Protein 3FLJ (pdb70)

Nearest PDB structures (foldseek):
  3flj-assembly1_A-2  TM=1.008E+00  e=3.639E-25  Ruegeria pomeroyi DSS-3
  3mso-assembly1_B  TM=8.493E-01  e=9.464E-11  Pseudomonas aeruginosa
  3f8x-assembly2_C  TM=8.842E-01  e=2.336E-10  Pectobacterium atrosepticum SCRI1043
  6p44-assembly1_B  TM=7.980E-01  e=1.025E-07  Mycolicibacterium hassiacum DSM 44199
  6p44-assembly1_A  TM=7.910E-01  e=7.485E-07  Mycolicibacterium hassiacum DSM 44199

Secondary structure (DSSP, 8-state):
-TT---HHHH--TTTTTT-HHHHHTTEEEEEE---SSS--BBSHHHHHHHHHHHHHHEEEEEEEE--BTTEEEEEEEEEETTEEEEEEEEEEE-TTSSEEEEEE---HHHHHHHHH-------TTHHHHGGGB-

B-factor: mean 48.96, std 8.97, range [30.92, 90.63]

CATH classification: 3.10.450.50

Organism: Ruegeria pomeroyi (strain ATCC 700808 / DSM 15171 / DSS-3) (NCBI:txid246200)

InterPro domains:
  IPR032710 NTF2-like domain superfamily [SSF54427] (2-107)
  IPR037401 SnoaL-like domain [PF12680] (6-98)

Sequence (134 aa):
LYFQGHPTIARRQEVVAKGDESLIHHALLAEEDVRFPPTYYKTWTGRRDPVAAVLGHVGQVFSEFRYRRIGEGKDWALEFQCKVGELDAVGVDLITLNEEGGLIQDFEVVRPYKTVGALRDANARVTDARFLKYREALS

Radius of gyration: 14.44 Å; Cα contacts (8 Å, |Δi|>4): 242; chains: 1; bounding box: 32×44×26 Å

Structure (mmCIF, N/CA/C/O backbone):
data_3FLJ
#
_entry.id   3FLJ
#
_cell.length_a   120.880
_cell.length_b   120.880
_cell.length_c   120.880
_cell.angle_alpha   90.000
_cell.angle_beta   90.000
_cell.angle_gamma   90.000
#
_symmetry.space_group_name_H-M   'I 2 3'
#
loop_
_entity.id
_entity.type
_entity.pdbx_description
1 polymer 'uncharacterized protein conserved in bacteria with a cystatin-like fold'
2 non-polymer 'UNKNOWN LIGAND'
3 water water
#
loop_
_atom_site.group_PDB
_atom_site.id
_atom_site.type_symbol
_atom_site.label_atom_id
_atom_site.label_alt_id
_atom_site.label_comp_id
_atom_site.label_asym_id
_atom_site.label_entity_id
_atom_site.label_seq_id
_atom_site.pdbx_PDB_ins_code
_atom_site.Cartn_x
_atom_site.Cartn_y
_atom_site.Cartn_z
_atom_site.occupancy
_atom_site.B_iso_or_equiv
_atom_site.auth_seq_id
_atom_site.auth_comp_id
_atom_site.auth_asym_id
_atom_site.auth_atom_id
_atom_site.pdbx_PDB_model_num
ATOM 1 N N . LEU A 1 15 ? 66.494 50.631 10.459 1.00 54.96 -4 LEU A N 1
ATOM 2 C CA . LEU A 1 15 ? 67.759 50.615 9.669 1.00 53.24 -4 LEU A CA 1
ATOM 3 C C . LEU A 1 15 ? 67.704 49.408 8.699 1.00 52.92 -4 LEU A C 1
ATOM 4 O O . LEU A 1 15 ? 66.716 49.303 7.940 1.00 53.65 -4 LEU A O 1
ATOM 9 N N . TYR A 1 16 ? 68.682 48.482 8.741 1.00 51.16 -3 TYR A N 1
ATOM 10 C CA . TYR A 1 16 ? 68.729 47.322 7.833 1.00 50.14 -3 TYR A CA 1
ATOM 11 C C . TYR A 1 16 ? 67.559 46.339 8.006 1.00 50.37 -3 TYR A C 1
ATOM 12 O O . TYR A 1 16 ? 67.200 45.666 7.040 1.00 49.44 -3 TYR A O 1
ATOM 21 N N . PHE A 1 17 ? 66.962 46.296 9.206 1.00 51.28 -2 PHE A N 1
ATOM 22 C CA . PHE A 1 17 ? 65.867 45.362 9.553 1.00 52.24 -2 PHE A CA 1
ATOM 23 C C . PHE A 1 17 ? 64.443 45.943 9.596 1.00 53.41 -2 PHE A C 1
ATOM 24 O O . PHE A 1 17 ? 63.540 45.295 10.145 1.00 54.16 -2 PHE A O 1
ATOM 32 N N . GLN A 1 18 ? 64.229 47.118 8.985 1.00 53.43 -1 GLN A N 1
ATOM 33 C CA . GLN A 1 18 ? 62.909 47.791 8.953 1.00 53.59 -1 GLN A CA 1
ATOM 34 C C . GLN A 1 18 ? 61.811 46.875 8.385 1.00 54.27 -1 GLN A C 1
ATOM 35 O O . GLN A 1 18 ? 60.739 46.763 8.971 1.00 56.25 -1 GLN A O 1
ATOM 37 N N . GLY A 1 19 ? 62.118 46.188 7.286 1.00 53.44 0 GLY A N 1
ATOM 38 C CA . GLY A 1 19 ? 61.202 45.231 6.661 1.00 53.49 0 GLY A CA 1
ATOM 39 C C . GLY A 1 19 ? 60.958 43.879 7.342 1.00 53.84 0 GLY A C 1
ATOM 40 O O . GLY A 1 19 ? 60.141 43.096 6.847 1.00 54.67 0 GLY A O 1
ATOM 49 N N . HIS A 1 21 ? 59.457 41.385 10.060 1.00 48.23 2 HIS A N 1
ATOM 50 C CA . HIS A 1 21 ? 58.351 41.261 11.030 1.00 46.38 2 HIS A CA 1
ATOM 51 C C . HIS A 1 21 ? 58.944 40.669 12.353 1.00 45.51 2 HIS A C 1
ATOM 52 O O . HIS A 1 21 ? 59.711 39.705 12.279 1.00 46.20 2 HIS A O 1
ATOM 59 N N . PRO A 1 22 ? 58.607 41.226 13.544 1.00 45.68 3 PRO A N 1
ATOM 60 C CA . PRO A 1 22 ? 59.128 40.735 14.842 1.00 45.74 3 PRO A CA 1
ATOM 61 C C . PRO A 1 22 ? 58.968 39.246 15.137 1.00 45.28 3 PRO A C 1
ATOM 62 O O . PRO A 1 22 ? 59.868 38.638 15.712 1.00 44.87 3 PRO A O 1
ATOM 66 N N . THR A 1 23 ? 57.804 38.693 14.798 1.00 44.48 4 THR A N 1
ATOM 67 C CA . THR A 1 23 ? 57.531 37.248 14.926 1.00 44.29 4 THR A CA 1
ATOM 68 C C . THR A 1 23 ? 58.490 36.385 14.120 1.00 43.57 4 THR A C 1
ATOM 69 O O . THR A 1 23 ? 58.898 35.318 14.593 1.00 42.90 4 THR A O 1
ATOM 73 N N . ILE A 1 24 ? 58.839 36.853 12.921 1.00 43.87 5 ILE A N 1
ATOM 74 C CA . ILE A 1 24 ? 59.787 36.158 12.035 1.00 44.03 5 ILE A CA 1
ATOM 75 C C . ILE A 1 24 ? 61.202 36.209 12.648 1.00 43.83 5 ILE A C 1
ATOM 76 O O . ILE A 1 24 ? 61.897 35.195 12.634 1.00 43.65 5 ILE A O 1
ATOM 81 N N . ALA A 1 25 ? 61.603 37.361 13.196 1.00 44.94 6 ALA A N 1
ATOM 82 C CA . ALA A 1 25 ? 62.891 37.498 13.919 1.00 46.38 6 ALA A CA 1
ATOM 83 C C . ALA A 1 25 ? 62.952 36.550 15.142 1.00 47.21 6 ALA A C 1
ATOM 84 O O . ALA A 1 25 ? 63.937 35.814 15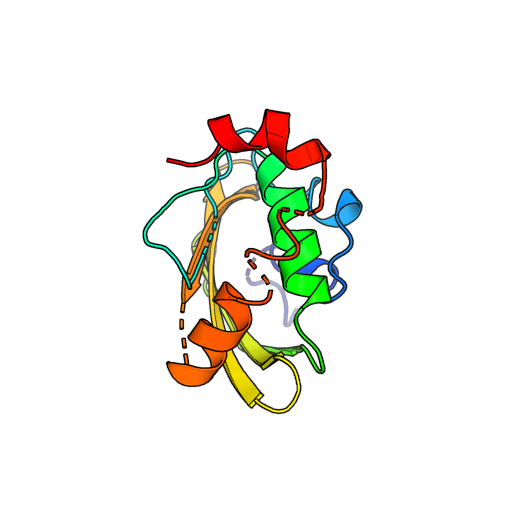.299 1.00 46.77 6 ALA A O 1
ATOM 86 N N . ARG A 1 26 ? 61.881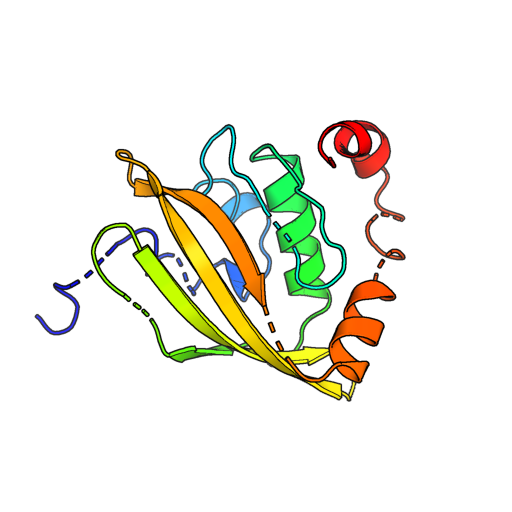 36.559 15.955 1.00 48.56 7 ARG A N 1
ATOM 87 C CA A ARG A 1 26 ? 61.795 35.707 17.158 0.50 49.08 7 ARG A CA 1
ATOM 88 C CA B ARG A 1 26 ? 61.762 35.700 17.159 0.50 49.01 7 ARG A CA 1
ATOM 89 C C . ARG A 1 26 ? 61.792 34.203 16.817 1.00 49.13 7 ARG A C 1
ATOM 90 O O . ARG A 1 26 ? 62.429 33.404 17.510 1.00 48.52 7 ARG A O 1
ATOM 113 N N . GLN A 1 28 ? 63.277 32.612 14.340 1.00 56.93 9 GLN A N 1
ATOM 114 C CA . GLN A 1 28 ? 64.617 32.132 13.938 1.00 59.30 9 GLN A CA 1
ATOM 115 C C . GLN A 1 28 ? 65.415 31.625 15.128 1.00 64.09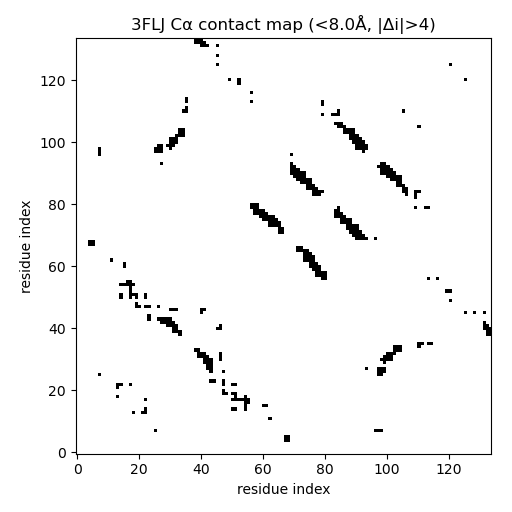 9 GLN A C 1
ATOM 116 O O . GLN A 1 28 ? 65.911 30.495 15.110 1.00 65.89 9 GLN A O 1
ATOM 122 N N . GLU A 1 29 ? 65.501 32.469 16.149 1.00 67.90 10 GLU A N 1
ATOM 123 C CA . GLU A 1 29 ? 66.186 32.122 17.405 1.00 72.33 10 GLU A CA 1
ATOM 124 C C . GLU A 1 29 ? 65.568 30.971 18.242 1.00 73.32 10 GLU A C 1
ATOM 125 O O . GLU A 1 29 ? 66.316 30.305 18.962 1.00 74.82 10 GLU A O 1
ATOM 131 N N . VAL A 1 30 ? 64.265 30.693 18.073 1.00 73.21 11 VAL A N 1
ATOM 132 C CA . VAL A 1 30 ? 63.500 29.699 18.866 1.00 73.48 11 VAL A CA 1
ATOM 133 C C . VAL A 1 30 ? 63.246 28.339 18.180 1.00 74.13 11 VAL A C 1
ATOM 134 O O . VAL A 1 30 ? 63.363 27.298 18.842 1.00 73.37 11 VAL A O 1
ATOM 138 N N . VAL A 1 31 ? 62.842 28.358 16.902 1.00 75.01 12 VAL A N 1
ATOM 139 C CA . VAL A 1 31 ? 62.542 27.123 16.109 1.00 76.43 12 VAL A CA 1
ATOM 140 C C . VAL A 1 31 ? 63.770 26.198 15.959 1.00 77.67 12 VAL A C 1
ATOM 141 O O . VAL A 1 31 ? 63.626 24.959 16.044 1.00 76.93 12 VAL A O 1
ATOM 145 N N . ALA A 1 32 ? 64.947 26.816 15.745 1.00 79.28 13 ALA A N 1
ATOM 146 C CA . ALA A 1 32 ? 66.255 26.119 15.676 1.00 80.33 13 ALA A CA 1
ATOM 147 C C . ALA A 1 32 ? 66.485 25.231 16.918 1.00 81.54 13 ALA A C 1
ATOM 148 O O . ALA A 1 32 ? 66.627 24.003 16.793 1.00 81.50 13 ALA A O 1
ATOM 150 N N . LYS A 1 33 ? 66.421 25.869 18.097 1.00 82.39 14 LYS A N 1
ATOM 151 C CA . LYS A 1 33 ? 66.589 25.200 19.417 1.00 82.36 14 LYS A CA 1
ATOM 152 C C . LYS A 1 33 ? 65.543 24.121 19.746 1.00 83.02 14 LYS A C 1
ATOM 153 O O . LYS A 1 33 ? 65.822 23.256 20.590 1.00 83.52 14 LYS A O 1
ATOM 159 N N . GLY A 1 34 ? 64.357 24.182 19.117 1.00 82.79 15 GLY A N 1
ATOM 160 C CA . GLY A 1 34 ? 63.253 23.251 19.397 1.00 82.07 15 GLY A CA 1
ATOM 161 C C . GLY A 1 34 ? 62.707 23.353 20.825 1.00 82.09 15 GLY A C 1
ATOM 162 O O . GLY A 1 34 ? 62.287 22.329 21.387 1.00 82.37 15 GLY A O 1
ATOM 163 N N . ASP A 1 35 ? 62.738 24.566 21.413 1.00 81.52 16 ASP A N 1
ATOM 164 C CA . ASP A 1 35 ? 62.237 24.812 22.780 1.00 80.16 16 ASP A CA 1
ATOM 165 C C . ASP A 1 35 ? 60.731 25.024 22.615 1.00 76.62 16 ASP A C 1
ATOM 166 O O . ASP A 1 35 ? 60.298 26.067 22.120 1.00 76.65 16 ASP A O 1
ATOM 171 N N . GLU A 1 36 ? 59.964 24.014 23.022 1.00 72.68 17 GLU A N 1
ATOM 172 C CA . GLU A 1 36 ? 58.501 23.975 22.884 1.00 69.01 17 GLU A CA 1
ATOM 173 C C . GLU A 1 36 ? 57.767 25.150 23.527 1.00 66.63 17 GLU A C 1
ATOM 174 O O . GLU A 1 36 ? 56.866 25.716 22.909 1.00 65.67 17 GLU A O 1
ATOM 180 N N . SER A 1 37 ? 58.160 25.487 24.757 1.00 64.83 18 SER A N 1
ATOM 181 C CA . SER A 1 37 ? 57.585 26.615 25.511 1.00 63.18 18 SER A CA 1
ATOM 182 C C . SER A 1 37 ? 57.753 27.953 24.777 1.00 62.37 18 SER A C 1
ATOM 183 O O . SER A 1 37 ? 56.816 28.752 24.739 1.00 62.66 18 SER A O 1
ATOM 186 N N . LEU A 1 38 ? 58.926 28.169 24.179 1.00 60.70 19 LEU A N 1
ATOM 187 C CA . LEU A 1 38 ? 59.200 29.401 23.414 1.00 59.47 19 LEU A CA 1
ATOM 188 C C . LEU A 1 38 ? 58.485 29.445 22.049 1.00 57.45 19 LEU A C 1
ATOM 189 O O . LEU A 1 38 ? 58.135 30.530 21.581 1.00 56.70 19 LEU A O 1
ATOM 194 N N . ILE A 1 39 ? 58.274 28.282 21.428 1.00 55.42 20 ILE A N 1
ATOM 195 C CA . ILE A 1 39 ? 57.533 28.172 20.156 1.00 54.32 20 ILE A CA 1
ATOM 196 C C . ILE A 1 39 ? 56.040 28.534 20.3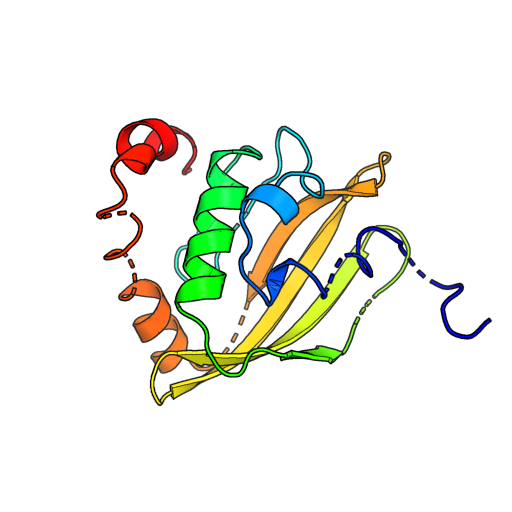47 1.00 52.71 20 ILE A C 1
ATOM 197 O O . ILE A 1 39 ? 55.509 29.272 19.521 1.00 51.53 20 ILE A O 1
ATOM 202 N N . HIS A 1 40 ? 55.425 28.029 21.438 1.00 52.07 21 HIS A N 1
ATOM 203 C CA A HIS A 1 40 ? 53.998 28.223 21.756 0.50 51.27 21 HIS A CA 1
ATOM 204 C CA B HIS A 1 40 ? 53.990 28.257 21.801 0.50 52.21 21 HIS A CA 1
ATOM 205 C C . HIS A 1 40 ? 53.504 29.681 21.587 1.00 50.73 21 HIS A C 1
ATOM 206 O O . HIS A 1 40 ? 52.470 29.907 20.944 1.00 49.59 21 HIS A O 1
ATOM 219 N N . ALA A 1 41 ? 54.255 30.635 22.150 1.00 49.84 22 ALA A N 1
ATOM 220 C CA . ALA A 1 41 ? 53.909 32.079 22.109 1.00 49.72 22 ALA A CA 1
ATOM 221 C C . ALA A 1 41 ? 53.814 32.736 20.720 1.00 48.93 22 ALA A C 1
ATOM 222 O O . ALA A 1 41 ? 53.143 33.762 20.571 1.00 49.19 22 ALA A O 1
ATOM 224 N N . LEU A 1 42 ? 54.481 32.152 19.729 1.00 48.53 23 LEU A N 1
ATOM 225 C CA . LEU A 1 42 ? 54.446 32.643 18.341 1.00 48.25 23 LEU A CA 1
ATOM 226 C C . LEU A 1 42 ? 53.307 32.074 17.476 1.00 46.97 23 LEU A C 1
ATOM 227 O O . LEU A 1 42 ? 53.087 32.575 16.367 1.00 45.50 23 LEU A O 1
ATOM 232 N N . LEU A 1 43 ? 52.560 31.092 17.995 1.00 46.13 24 LEU A N 1
ATOM 233 C CA . LEU A 1 43 ? 51.549 30.367 17.220 1.00 45.77 24 LEU A CA 1
ATOM 234 C C . LEU A 1 43 ? 50.149 30.874 17.482 1.00 44.53 24 LEU A C 1
ATOM 235 O O . LEU A 1 43 ? 49.804 31.144 18.625 1.00 43.48 24 LEU A O 1
ATOM 240 N N . ALA A 1 44 ? 49.332 30.970 16.430 1.00 43.87 25 ALA A N 1
ATOM 241 C CA . ALA A 1 44 ? 47.910 31.311 16.582 1.00 44.45 25 ALA A CA 1
ATOM 242 C C . ALA A 1 44 ? 47.224 30.140 17.319 1.00 44.87 25 ALA A C 1
ATOM 243 O O . ALA A 1 44 ? 47.680 28.973 17.224 1.00 44.32 25 ALA A O 1
ATOM 245 N N . GLU A 1 45 ? 46.156 30.450 18.063 1.00 45.14 26 GLU A N 1
ATOM 246 C CA A GLU A 1 45 ? 45.417 29.427 18.832 0.50 45.34 26 GLU A CA 1
ATOM 247 C CA B GLU A 1 45 ? 45.376 29.442 18.825 0.50 45.76 26 GLU A CA 1
ATOM 248 C C . GLU A 1 45 ? 45.008 28.219 17.967 1.00 45.09 26 GLU A C 1
ATOM 249 O O . GLU A 1 45 ? 45.143 27.073 18.413 1.00 44.70 26 GLU A O 1
ATOM 260 N N . ASP A 1 46 ? 44.587 28.492 16.724 1.00 45.13 27 ASP A N 1
ATOM 261 C CA . ASP A 1 46 ? 44.164 27.496 15.724 1.00 45.29 27 ASP A CA 1
ATOM 262 C C . ASP A 1 46 ? 45.192 27.329 14.575 1.00 44.70 27 ASP A C 1
ATOM 263 O O . ASP A 1 46 ? 44.808 27.078 13.417 1.00 43.51 27 ASP A O 1
ATOM 268 N N . VAL A 1 47 ? 46.490 27.469 14.900 1.00 43.79 28 VAL A N 1
ATOM 269 C CA . VAL A 1 47 ? 47.587 27.318 13.920 1.00 43.50 28 VAL A CA 1
ATOM 270 C C . VAL A 1 47 ? 47.510 25.955 13.202 1.00 43.02 28 VAL A C 1
ATOM 271 O O . VAL A 1 47 ? 47.158 24.961 13.827 1.00 41.48 28 VAL A O 1
ATOM 275 N N . ARG A 1 48 ? 47.786 25.961 11.901 1.00 43.94 29 ARG A N 1
ATOM 276 C CA . ARG A 1 48 ? 47.808 24.774 11.049 1.00 44.59 29 ARG A CA 1
ATOM 277 C C . ARG A 1 48 ? 49.265 24.498 10.688 1.00 43.98 29 ARG A C 1
ATOM 278 O O . ARG A 1 48 ? 49.928 25.376 10.135 1.00 43.82 29 ARG A O 1
ATOM 286 N N . PHE A 1 49 ? 49.768 23.315 11.059 1.00 43.92 30 PHE A N 1
ATOM 287 C CA . PHE A 1 49 ? 51.130 22.866 10.729 1.00 43.70 30 PHE A CA 1
ATOM 288 C C . PHE A 1 49 ? 51.027 21.717 9.717 1.00 43.53 30 PHE A C 1
ATOM 289 O O . PHE A 1 49 ? 50.356 20.729 9.998 1.00 43.76 30 PHE A O 1
ATOM 310 N N . PRO A 1 51 ? 53.467 19.144 7.735 1.00 43.36 32 PRO A N 1
ATOM 311 C CA . PRO A 1 51 ? 54.851 18.666 7.673 1.00 43.27 32 PRO A CA 1
ATOM 312 C C . PRO A 1 51 ? 55.327 18.264 6.272 1.00 43.77 32 PRO A C 1
ATOM 313 O O . PRO A 1 51 ? 54.502 18.073 5.396 1.00 43.58 32 PRO A O 1
ATOM 317 N N . PRO A 1 52 ? 56.650 18.083 6.072 1.00 43.99 33 PRO A N 1
ATOM 318 C CA . PRO A 1 52 ? 57.122 17.654 4.742 1.00 44.05 33 PRO A CA 1
ATOM 319 C C . PRO A 1 52 ? 56.908 16.151 4.459 1.00 44.55 33 PRO A C 1
ATOM 320 O O . PRO A 1 52 ? 57.012 15.724 3.299 1.00 43.33 33 PRO A O 1
ATOM 324 N N . THR A 1 53 ? 56.608 15.383 5.507 1.00 44.64 34 THR A N 1
ATOM 325 C CA . THR A 1 53 ? 56.448 13.935 5.464 1.00 45.33 34 THR A CA 1
ATOM 326 C C . THR A 1 53 ? 55.077 13.527 4.913 1.00 46.49 34 THR A C 1
ATOM 327 O O . THR A 1 53 ? 54.993 13.108 3.762 1.00 47.88 34 THR A O 1
ATOM 331 N N . TYR A 1 54 ? 54.009 13.724 5.693 1.00 46.41 35 TYR A N 1
ATOM 332 C CA . TYR A 1 54 ? 52.638 13.327 5.304 1.00 46.06 35 TYR A CA 1
ATOM 333 C C . TYR A 1 54 ? 51.836 14.509 4.775 1.00 45.37 35 TYR A C 1
ATOM 334 O O . TYR A 1 54 ? 52.068 15.631 5.209 1.00 45.17 35 TYR A O 1
ATOM 343 N N . TYR A 1 55 ? 50.866 14.250 3.885 1.00 45.88 36 TYR A N 1
ATOM 344 C CA . TYR A 1 55 ? 49.942 15.289 3.356 1.00 46.01 36 TYR A CA 1
ATOM 345 C C . TYR A 1 55 ? 48.754 15.405 4.332 1.00 45.91 36 TYR A C 1
ATOM 346 O O . TYR A 1 55 ? 47.610 15.062 4.020 1.00 45.14 36 TYR A O 1
ATOM 355 N N . LYS A 1 56 ? 49.070 15.903 5.528 1.00 46.26 37 LYS A N 1
ATOM 356 C CA . LYS A 1 56 ? 48.139 16.047 6.644 1.00 46.07 37 LYS A CA 1
ATOM 357 C C . LYS A 1 56 ? 48.382 17.408 7.314 1.00 45.48 37 LYS A C 1
ATOM 358 O O . LYS A 1 56 ? 49.317 18.133 6.946 1.00 44.56 37 LYS A O 1
ATOM 364 N N . THR A 1 57 ? 47.524 17.735 8.281 1.00 44.56 38 THR A N 1
ATOM 365 C CA . THR A 1 57 ? 47.577 18.991 9.016 1.00 43.90 38 THR A CA 1
ATOM 366 C C . THR A 1 57 ? 47.377 18.738 10.504 1.00 43.52 38 THR A C 1
ATOM 367 O O . THR A 1 57 ? 46.418 18.047 10.888 1.00 42.77 38 THR A O 1
ATOM 371 N N . TRP A 1 58 ? 48.299 19.268 11.316 1.00 42.77 39 TRP A N 1
ATOM 372 C CA . TRP A 1 58 ? 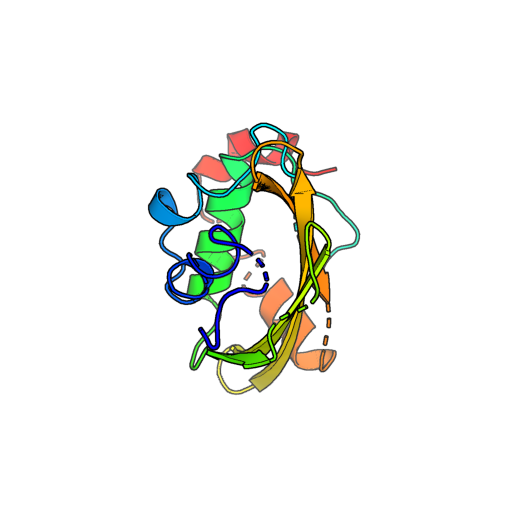48.170 19.314 12.775 1.00 42.41 39 TRP A CA 1
ATOM 373 C C . TRP A 1 58 ? 47.586 20.704 13.079 1.00 42.98 39 TRP A C 1
ATOM 374 O O . TRP A 1 58 ? 48.143 21.709 12.623 1.00 42.20 39 TRP A O 1
ATOM 385 N N . THR A 1 59 ? 46.499 20.755 13.859 1.00 43.63 40 THR A N 1
ATOM 386 C CA . THR A 1 59 ? 45.807 22.000 14.206 1.00 43.56 40 THR A CA 1
ATOM 387 C C . THR A 1 59 ? 45.808 22.227 15.722 1.00 43.46 40 THR A C 1
ATOM 388 O O . THR A 1 59 ? 45.496 21.313 16.480 1.00 42.22 40 THR A O 1
ATOM 392 N N . GLY A 1 60 ? 46.168 23.443 16.141 1.00 43.84 41 GLY A N 1
ATOM 393 C CA . GLY A 1 60 ? 46.181 23.852 17.558 1.00 44.17 41 GLY A CA 1
ATOM 394 C C . GLY A 1 60 ? 47.577 24.162 18.062 1.00 44.10 41 GLY A C 1
ATOM 395 O O . GLY A 1 60 ? 48.501 23.405 17.773 1.00 44.25 41 GLY A O 1
ATOM 396 N N . ARG A 1 61 ? 47.706 25.243 18.838 1.00 44.83 42 ARG A N 1
ATOM 397 C CA A ARG A 1 61 ? 49.013 25.671 19.356 0.50 46.36 42 ARG A CA 1
ATOM 398 C CA B ARG A 1 61 ? 48.980 25.710 19.434 0.50 45.58 42 ARG A CA 1
ATOM 399 C C . ARG A 1 61 ? 49.690 24.618 20.248 1.00 45.76 42 ARG A C 1
ATOM 400 O O . ARG A 1 61 ? 50.900 24.432 20.130 1.00 45.95 42 ARG A O 1
ATOM 415 N N . ASP A 1 62 ? 48.926 23.930 21.107 1.00 45.98 43 ASP A N 1
ATOM 416 C CA . ASP A 1 62 ? 49.495 22.875 21.979 1.00 46.23 43 ASP A CA 1
ATOM 417 C C . ASP A 1 62 ? 50.089 21.689 21.187 1.00 45.86 43 ASP A C 1
ATOM 418 O O . ASP A 1 62 ? 51.280 21.396 21.349 1.00 45.51 43 ASP A O 1
ATOM 423 N N . PRO A 1 63 ? 49.282 21.007 20.344 1.00 45.69 44 PRO A N 1
ATOM 424 C CA . PRO A 1 63 ? 49.877 19.936 19.534 1.00 44.75 44 PRO A CA 1
ATOM 425 C C . PRO A 1 63 ? 50.974 20.376 18.531 1.00 44.42 44 PRO A C 1
ATOM 426 O O . PRO A 1 63 ? 51.966 19.652 18.373 1.00 43.51 44 PRO A O 1
ATOM 430 N N . VAL A 1 64 ? 50.812 21.545 17.901 1.00 43.59 45 VAL A N 1
ATOM 431 C CA . VAL A 1 64 ? 51.803 22.043 16.917 1.00 43.87 45 VAL A CA 1
ATOM 432 C C . VAL A 1 64 ? 53.154 22.348 17.575 1.00 44.58 45 VAL A C 1
ATOM 433 O O . VAL A 1 64 ? 54.193 21.984 17.020 1.00 45.53 45 VAL A O 1
ATOM 437 N N . ALA A 1 65 ? 53.130 23.001 18.741 1.00 44.35 46 ALA A N 1
ATOM 438 C CA . ALA A 1 65 ? 54.362 23.313 19.497 1.00 44.16 46 ALA A CA 1
ATOM 439 C C . ALA A 1 65 ? 55.122 22.018 19.873 1.00 44.33 46 ALA A C 1
ATOM 440 O O . ALA A 1 65 ? 56.347 21.973 19.769 1.00 44.78 46 ALA A O 1
ATOM 442 N N . ALA A 1 66 ? 54.375 20.987 20.290 1.00 43.87 47 ALA A N 1
ATOM 443 C CA . ALA A 1 66 ? 54.921 19.652 20.603 1.00 43.43 47 ALA A CA 1
ATOM 444 C C . ALA A 1 66 ? 55.556 18.985 19.389 1.00 42.57 47 ALA A C 1
ATOM 445 O O . ALA A 1 66 ? 56.653 18.441 19.497 1.00 43.26 47 ALA A O 1
ATOM 447 N N . VAL A 1 67 ? 54.879 19.048 18.240 1.00 42.31 48 VAL A N 1
ATOM 448 C CA . VAL A 1 67 ? 55.400 18.489 16.988 1.00 42.80 48 VAL A CA 1
ATOM 449 C C . VAL A 1 67 ? 56.681 19.222 16.586 1.00 43.45 48 VAL A C 1
ATOM 450 O O . VAL A 1 67 ? 57.682 18.573 16.298 1.00 44.33 48 VAL A O 1
ATOM 454 N N . LEU A 1 68 ? 56.657 20.560 16.615 1.00 43.06 49 LEU A N 1
ATOM 455 C CA . LEU A 1 68 ? 57.839 21.375 16.265 1.00 43.41 49 LEU A CA 1
ATOM 456 C C . LEU A 1 68 ? 59.031 21.133 17.197 1.00 44.36 49 LEU A C 1
ATOM 457 O O . LEU A 1 68 ? 60.179 21.137 16.729 1.00 46.06 49 LEU A O 1
ATOM 462 N N . GLY A 1 69 ? 58.748 20.928 18.490 1.00 43.57 50 GLY A N 1
ATOM 463 C CA . GLY A 1 69 ? 59.756 20.540 19.485 1.00 44.51 50 GLY A CA 1
ATOM 464 C C . GLY A 1 69 ? 60.467 19.247 19.088 1.00 44.74 50 GLY A C 1
ATOM 465 O O . GLY A 1 69 ? 61.699 19.192 19.131 1.00 44.30 50 GLY A O 1
ATOM 466 N N . HIS A 1 70 ? 59.689 18.238 18.662 1.00 45.24 51 HIS A N 1
ATOM 467 C CA . HIS A 1 70 ? 60.246 16.960 18.169 1.00 45.18 51 HIS A CA 1
ATOM 468 C C . HIS A 1 70 ? 61.048 17.110 16.878 1.00 45.12 51 HIS A C 1
ATOM 469 O O . HIS A 1 70 ? 62.085 16.471 16.748 1.00 46.12 51 HIS A O 1
ATOM 476 N N . VAL A 1 71 ? 60.572 17.929 15.937 1.00 45.28 52 VAL A N 1
ATOM 477 C CA . VAL A 1 71 ? 61.306 18.179 14.668 1.00 45.76 52 VAL A CA 1
ATOM 478 C C . VAL A 1 71 ? 62.682 18.793 14.969 1.00 45.46 52 VAL A C 1
ATOM 479 O O . VAL A 1 71 ? 63.689 18.332 14.425 1.00 45.11 52 VAL A O 1
ATOM 483 N N . GLY A 1 72 ? 62.701 19.804 15.845 1.00 46.44 53 GLY A N 1
ATOM 484 C CA . GLY A 1 72 ? 63.934 20.465 16.309 1.00 46.94 53 GLY A CA 1
ATOM 485 C C . GLY A 1 72 ? 64.936 19.520 16.959 1.00 48.67 53 GLY A C 1
ATOM 486 O O . GLY A 1 72 ? 66.145 19.680 16.773 1.00 50.15 53 GLY A O 1
ATOM 487 N N . GLN A 1 73 ? 64.419 18.545 17.709 1.00 48.96 54 GLN A N 1
ATOM 488 C CA . GLN A 1 73 ? 65.212 17.488 18.336 1.00 49.87 54 GLN A CA 1
ATOM 489 C C . GLN A 1 73 ? 65.847 16.536 17.309 1.00 49.36 54 GLN A C 1
ATOM 490 O O . GLN A 1 73 ? 67.013 16.159 17.476 1.00 48.41 54 GLN A O 1
ATOM 496 N N . VAL A 1 74 ? 65.069 16.144 16.287 1.00 48.37 55 VAL A N 1
ATOM 497 C CA . VAL A 1 74 ? 65.548 15.259 15.210 1.00 47.47 55 VAL A CA 1
ATOM 498 C C . VAL A 1 74 ? 66.679 15.925 14.416 1.00 46.41 55 VAL A C 1
ATOM 499 O O . VAL A 1 74 ? 67.722 15.297 14.192 1.00 45.59 55 VAL A O 1
ATOM 503 N N . PHE A 1 75 ? 66.477 17.187 14.025 1.00 45.48 56 PHE A N 1
ATOM 504 C CA . PHE A 1 75 ? 67.485 17.921 13.255 1.00 45.09 56 PHE A CA 1
ATOM 505 C C . PHE A 1 75 ? 68.759 18.237 14.046 1.00 44.98 56 PHE A C 1
ATOM 506 O O . PHE A 1 75 ? 68.708 18.461 15.247 1.00 46.04 56 PHE A O 1
ATOM 514 N N . SER A 1 76 ? 69.885 18.231 13.340 1.00 44.11 57 SER A N 1
ATOM 515 C CA . SER A 1 76 ? 71.189 18.636 13.862 1.00 44.77 57 SER A CA 1
ATOM 516 C C . SER A 1 76 ? 71.819 19.588 12.850 1.00 44.91 57 SER A C 1
ATOM 517 O O . SER A 1 76 ? 71.418 19.607 11.679 1.00 44.08 57 SER A O 1
ATOM 520 N N . GLU A 1 77 ? 72.789 20.379 13.317 1.00 45.84 58 GLU A N 1
ATOM 521 C CA . GLU A 1 77 ? 73.498 21.373 12.505 1.00 46.96 58 GLU A CA 1
ATOM 522 C C . GLU A 1 77 ? 72.505 22.322 11.792 1.00 45.99 58 GLU A C 1
ATOM 523 O O . GLU A 1 77 ? 72.685 22.658 10.631 1.00 44.63 58 GLU A O 1
ATOM 529 N N . PHE A 1 78 ? 71.443 22.715 12.499 1.00 45.71 59 PHE A N 1
ATOM 530 C CA . PHE A 1 78 ? 70.373 23.505 11.909 1.00 45.46 59 PHE A CA 1
ATOM 531 C C . PHE A 1 78 ? 70.770 24.972 11.827 1.00 46.03 59 PHE A C 1
ATOM 532 O O . PHE A 1 78 ? 71.304 25.535 12.786 1.00 46.21 59 PHE A O 1
ATOM 540 N N . ARG A 1 79 ? 70.487 25.582 10.679 1.00 44.94 60 ARG A N 1
ATOM 541 C CA . ARG A 1 79 ? 70.612 27.033 10.518 1.00 44.95 60 ARG A CA 1
ATOM 542 C C . ARG A 1 79 ? 69.788 27.514 9.338 1.00 44.11 60 ARG A C 1
ATOM 543 O O . ARG A 1 79 ? 69.679 26.809 8.323 1.00 41.91 60 ARG A O 1
ATOM 551 N N . TYR A 1 80 ? 69.222 28.709 9.482 1.00 43.92 61 TYR A N 1
ATOM 552 C CA . TYR A 1 80 ? 68.541 29.366 8.373 1.00 43.73 61 TYR A CA 1
ATOM 553 C C . TYR A 1 80 ? 69.619 29.938 7.452 1.00 43.30 61 TYR A C 1
ATOM 554 O O . TYR A 1 80 ? 70.710 30.279 7.918 1.00 43.33 61 TYR A O 1
ATOM 563 N N . ARG A 1 81 ? 69.325 29.959 6.151 1.00 43.33 62 ARG A N 1
ATOM 564 C CA . ARG A 1 81 ? 70.206 30.508 5.110 1.00 44.13 62 ARG A CA 1
ATOM 565 C C . ARG A 1 81 ? 69.656 31.825 4.597 1.00 43.10 62 ARG A C 1
ATOM 566 O O . ARG A 1 81 ? 70.374 32.821 4.584 1.00 42.85 62 ARG A O 1
ATOM 574 N N . ARG A 1 82 ? 68.384 31.817 4.182 1.00 42.84 63 ARG A N 1
ATOM 575 C CA . ARG A 1 82 ? 67.705 33.009 3.662 1.00 43.19 63 ARG A CA 1
ATOM 576 C C . ARG A 1 82 ? 66.319 33.211 4.274 1.00 42.52 63 ARG A C 1
ATOM 577 O O . ARG A 1 82 ? 65.587 32.243 4.442 1.00 44.34 63 ARG A O 1
ATOM 585 N N . ILE A 1 83 ? 66.004 34.464 4.616 1.00 42.73 64 ILE A N 1
ATOM 586 C CA . ILE A 1 83 ? 64.708 34.882 5.175 1.00 42.63 64 ILE A CA 1
ATOM 587 C C . ILE A 1 83 ? 64.117 35.764 4.083 1.00 42.09 64 ILE A C 1
ATOM 588 O O . ILE A 1 83 ? 64.603 36.868 3.873 1.00 41.52 64 ILE A O 1
ATOM 601 N N . GLY A 1 85 ? 60.553 37.453 2.110 1.00 43.21 66 GLY A N 1
ATOM 602 C CA . GLY A 1 85 ? 59.145 37.817 2.253 1.00 43.90 66 GLY A CA 1
ATOM 603 C C . GLY A 1 85 ? 58.931 39.236 2.714 1.00 44.54 66 GLY A C 1
ATOM 604 O O . GLY A 1 85 ? 59.856 40.051 2.717 1.00 43.67 66 GLY A O 1
ATOM 605 N N . GLU A 1 86 ? 57.682 39.514 3.084 1.00 45.77 67 GLU A N 1
ATOM 606 C CA . GLU A 1 86 ? 57.245 40.842 3.535 1.00 46.42 67 GLU A CA 1
ATOM 607 C C . GLU A 1 86 ? 55.855 40.722 4.136 1.00 45.91 67 GLU A C 1
ATOM 608 O O . GLU A 1 86 ? 55.064 39.867 3.694 1.00 45.75 67 GLU A O 1
ATOM 614 N N . GLY A 1 87 ? 55.570 41.570 5.126 1.00 45.77 68 GLY A N 1
ATOM 615 C CA . GLY A 1 87 ? 54.267 41.645 5.771 1.00 45.72 68 GLY A CA 1
ATOM 616 C C . GLY A 1 87 ? 53.858 40.367 6.475 1.00 46.08 68 GLY A C 1
ATOM 617 O O . GLY A 1 87 ? 54.417 40.034 7.515 1.00 46.33 68 GLY A O 1
ATOM 618 N N . LYS A 1 88 ? 52.891 39.662 5.893 1.00 46.00 69 LYS A N 1
ATOM 619 C CA . LYS A 1 88 ? 52.352 38.419 6.456 1.00 46.48 69 LYS A CA 1
ATOM 620 C C . LYS A 1 88 ? 52.803 37.142 5.761 1.00 45.07 69 LYS A C 1
ATOM 621 O O . LYS A 1 88 ? 52.531 36.074 6.290 1.00 44.36 69 LYS A O 1
ATOM 627 N N . ASP A 1 89 ? 53.557 37.253 4.659 1.00 44.00 70 ASP A N 1
ATOM 628 C CA . ASP A 1 89 ? 53.960 36.121 3.812 1.00 43.66 70 ASP A CA 1
ATOM 629 C C . ASP A 1 89 ? 55.466 35.962 3.836 1.00 43.09 70 ASP A C 1
ATOM 630 O O . ASP A 1 89 ? 56.166 36.870 3.404 1.00 41.77 70 ASP A O 1
ATOM 635 N N . TRP A 1 90 ? 55.959 34.825 4.356 1.00 43.31 71 TRP A N 1
ATOM 636 C CA . TRP A 1 90 ? 57.407 34.559 4.500 1.00 43.02 71 TRP A CA 1
ATOM 637 C C . TRP A 1 90 ? 57.829 33.143 4.110 1.00 42.87 71 TRP A C 1
ATOM 638 O O . TRP A 1 90 ? 57.039 32.207 4.226 1.00 43.43 71 TRP A O 1
ATOM 649 N N . ALA A 1 91 ? 59.075 33.020 3.640 1.00 42.40 72 ALA A N 1
ATOM 650 C CA . ALA A 1 91 ? 59.706 31.738 3.283 1.00 43.33 72 ALA A CA 1
ATOM 651 C C . ALA A 1 91 ? 61.091 31.756 3.940 1.00 43.34 72 ALA A C 1
ATOM 652 O O . ALA A 1 91 ? 61.928 32.591 3.569 1.00 42.90 72 ALA A O 1
ATOM 654 N N . LEU A 1 92 ? 61.289 30.916 4.961 1.00 42.73 73 LEU A N 1
ATOM 655 C CA . LEU A 1 92 ? 62.560 30.819 5.687 1.00 42.78 73 LEU A CA 1
ATOM 656 C C . LEU A 1 92 ? 63.275 29.539 5.238 1.00 42.69 73 LEU A C 1
ATOM 657 O O . LEU A 1 92 ? 62.894 28.425 5.617 1.00 42.20 73 LEU A O 1
ATOM 662 N N . GLU A 1 93 ? 64.315 29.725 4.432 1.00 42.05 74 GLU A N 1
ATOM 663 C CA . GLU A 1 93 ? 65.125 28.637 3.896 1.00 42.88 74 GLU A CA 1
ATOM 664 C C . GLU A 1 93 ? 66.146 28.202 4.938 1.00 42.57 74 GLU A C 1
ATOM 665 O O . GLU A 1 93 ? 66.840 29.048 5.487 1.00 41.57 74 GLU A O 1
ATOM 671 N N . PHE A 1 94 ? 66.257 26.889 5.159 1.00 42.63 75 PHE A N 1
ATOM 672 C CA . PHE A 1 94 ? 67.219 26.314 6.110 1.00 43.51 75 PHE A CA 1
ATOM 673 C C . PHE A 1 94 ? 67.976 25.115 5.552 1.00 43.90 75 PHE A C 1
ATOM 674 O O . PHE A 1 94 ? 67.565 24.528 4.545 1.00 44.45 75 PHE A O 1
ATOM 682 N N . GLN A 1 95 ? 69.088 24.801 6.216 1.00 44.44 76 GLN A N 1
ATOM 683 C CA . GLN A 1 95 ? 69.889 23.605 5.972 1.00 45.29 76 GLN A CA 1
ATOM 684 C C . GLN A 1 95 ? 70.117 22.920 7.330 1.00 45.25 76 GLN A C 1
ATOM 685 O O . GLN A 1 95 ? 70.239 23.588 8.367 1.00 45.53 76 GLN A O 1
ATOM 691 N N . CYS A 1 96 ? 70.145 21.591 7.316 1.00 45.36 77 CYS A N 1
ATOM 692 C CA . CYS A 1 96 ? 70.372 20.783 8.522 1.00 46.00 77 CYS A CA 1
ATOM 693 C C . CYS A 1 96 ? 70.746 19.356 8.120 1.00 45.38 77 CYS A C 1
ATOM 694 O O . CYS A 1 96 ? 70.997 19.084 6.925 1.00 44.71 77 CYS A O 1
ATOM 697 N N . LYS A 1 97 ? 70.885 18.491 9.121 1.00 45.57 78 LYS A N 1
ATOM 698 C CA . LYS A 1 97 ? 71.070 17.059 8.909 1.00 46.00 78 LYS A CA 1
ATOM 699 C C . LYS A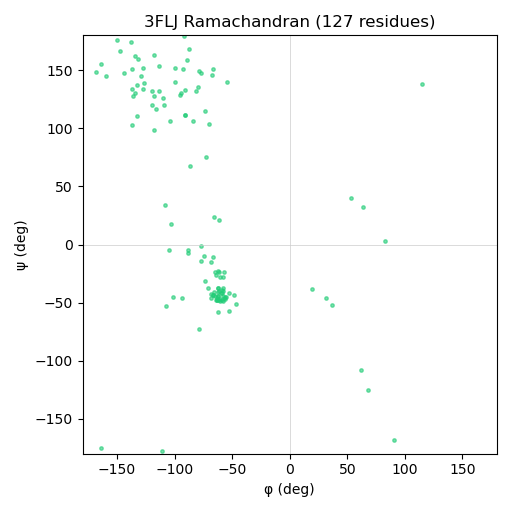 1 97 ? 70.050 16.260 9.727 1.00 45.35 78 LYS A C 1
ATOM 700 O O . LYS A 1 97 ? 69.535 16.750 10.746 1.00 44.65 78 LYS A O 1
ATOM 706 N N . VAL A 1 98 ? 69.721 15.068 9.220 1.00 44.94 79 VAL A N 1
ATOM 707 C CA . VAL A 1 98 ? 68.922 14.056 9.921 1.00 45.60 79 VAL A CA 1
ATOM 708 C C . VAL A 1 98 ? 69.924 12.901 10.007 1.00 46.60 79 VAL A C 1
ATOM 709 O O . VAL A 1 98 ? 70.149 12.191 9.010 1.00 46.53 79 VAL A O 1
ATOM 713 N N . GLY A 1 99 ? 70.573 12.778 11.173 1.00 46.39 80 GLY A N 1
ATOM 714 C CA . GLY A 1 99 ? 71.651 11.823 11.380 1.00 46.80 80 GLY A CA 1
ATOM 715 C C . GLY A 1 99 ? 72.826 12.271 10.523 1.00 46.63 80 GLY A C 1
ATOM 716 O O . GLY A 1 99 ? 73.259 13.427 10.620 1.00 47.23 80 GLY A O 1
ATOM 717 N N . GLU A 1 100 ? 73.310 11.369 9.667 1.00 47.19 81 GLU A N 1
ATOM 718 C CA . GLU A 1 100 ? 74.391 11.675 8.709 1.00 46.98 81 GLU A CA 1
ATOM 719 C C . GLU A 1 100 ? 73.899 12.226 7.358 1.00 46.17 81 GLU A C 1
ATOM 720 O O . GLU A 1 100 ? 74.735 12.628 6.543 1.00 47.29 81 GLU A O 1
ATOM 726 N N . LEU A 1 101 ? 72.581 12.292 7.137 1.00 44.78 82 LEU A N 1
ATOM 727 C CA . LEU A 1 101 ? 72.000 12.717 5.867 1.00 44.11 82 LEU A CA 1
ATOM 728 C C . LEU A 1 101 ? 71.740 14.216 5.855 1.00 44.05 82 LEU A C 1
ATOM 729 O O . LEU A 1 101 ? 71.127 14.730 6.787 1.00 44.41 82 LEU A O 1
ATOM 734 N N . ASP A 1 102 ? 72.151 14.887 4.779 1.00 43.17 83 ASP A N 1
ATOM 735 C CA . ASP A 1 102 ? 71.953 16.326 4.600 1.00 42.81 83 ASP A CA 1
ATOM 736 C C . ASP A 1 102 ? 70.530 16.627 4.153 1.00 42.42 83 ASP A C 1
ATOM 737 O O . ASP A 1 102 ? 69.913 15.824 3.441 1.00 41.33 83 ASP A O 1
ATOM 742 N N . ALA A 1 103 ? 70.029 17.801 4.556 1.00 42.38 84 ALA A N 1
ATOM 743 C CA . ALA A 1 103 ? 68.707 18.293 4.148 1.00 42.87 84 ALA A CA 1
ATOM 744 C C . ALA A 1 103 ? 68.704 19.806 3.950 1.00 42.84 84 ALA A C 1
ATOM 745 O O . ALA A 1 103 ? 69.460 20.517 4.622 1.00 42.89 84 ALA A O 1
ATOM 747 N N . VAL A 1 104 ? 67.885 20.257 2.998 1.00 41.66 85 VAL A N 1
ATOM 748 C CA . VAL A 1 104 ? 67.559 21.670 2.773 1.00 42.00 85 VAL A CA 1
ATOM 749 C C . VAL A 1 104 ? 66.024 21.759 2.778 1.00 41.65 85 VAL A C 1
ATOM 750 O O . VAL A 1 104 ? 65.345 20.882 2.231 1.00 41.70 85 VAL A O 1
ATOM 754 N N . GLY A 1 105 ? 65.487 22.803 3.398 1.00 41.55 86 GLY A N 1
ATOM 755 C CA . GLY A 1 105 ? 64.048 23.022 3.440 1.00 41.81 86 GLY A CA 1
ATOM 756 C C . GLY A 1 105 ? 63.647 24.472 3.506 1.00 42.09 86 GLY A C 1
ATOM 757 O O . GLY A 1 105 ? 64.508 25.348 3.528 1.00 41.37 86 GLY A O 1
ATOM 758 N N . VAL A 1 106 ? 62.330 24.691 3.458 1.00 42.07 87 VAL A N 1
ATOM 759 C CA . VAL A 1 106 ? 61.702 26.011 3.612 1.00 42.75 87 VAL A CA 1
ATOM 760 C C . VAL A 1 106 ? 60.503 25.922 4.566 1.00 43.94 87 VAL A C 1
ATOM 761 O O . VAL A 1 106 ? 59.659 25.041 4.400 1.00 44.91 87 VAL A O 1
ATOM 765 N N . ASP A 1 107 ? 60.463 26.825 5.553 1.00 44.81 88 ASP A N 1
ATOM 766 C CA . ASP A 1 107 ? 59.293 27.026 6.419 1.00 45.09 88 ASP A CA 1
ATOM 767 C C . ASP A 1 107 ? 58.454 28.102 5.726 1.00 44.12 88 ASP A C 1
ATOM 768 O O . ASP A 1 107 ? 58.882 29.258 5.647 1.00 43.35 88 ASP A O 1
ATOM 773 N N . LEU A 1 108 ? 57.283 27.719 5.209 1.00 44.46 89 LEU A N 1
ATOM 774 C CA . LEU A 1 108 ? 56.349 28.648 4.549 1.00 44.44 89 LEU A CA 1
ATOM 775 C C . LEU A 1 108 ? 55.410 29.154 5.634 1.00 44.02 89 LEU A C 1
ATOM 776 O O . LEU A 1 108 ? 54.591 28.381 6.150 1.00 44.43 89 LEU A O 1
ATOM 781 N N . ILE A 1 109 ? 55.526 30.442 5.962 1.00 42.55 90 ILE A N 1
ATOM 782 C CA . ILE A 1 109 ? 54.782 31.062 7.060 1.00 42.91 90 ILE A CA 1
ATOM 783 C C . ILE A 1 109 ? 53.788 32.092 6.563 1.00 43.02 90 ILE A C 1
ATOM 784 O O . ILE A 1 109 ? 54.147 32.931 5.735 1.00 43.11 90 ILE A O 1
ATOM 789 N N . THR A 1 110 ? 52.555 32.001 7.073 1.00 43.17 91 THR A N 1
ATOM 790 C CA . THR A 1 110 ? 51.496 32.988 6.859 1.00 43.28 91 THR A CA 1
ATOM 791 C C . THR A 1 110 ? 51.122 33.503 8.250 1.00 44.00 91 THR A C 1
ATOM 792 O O . THR A 1 110 ? 50.734 32.705 9.120 1.00 43.97 91 THR A O 1
ATOM 796 N N . LEU A 1 111 ? 51.278 34.813 8.464 1.00 43.31 92 LEU A N 1
ATOM 797 C CA . LEU A 1 111 ? 50.923 35.457 9.734 1.00 43.65 92 LEU A CA 1
ATOM 798 C C . LEU A 1 111 ? 49.488 35.970 9.656 1.00 43.46 92 LEU A C 1
ATOM 799 O O . LEU A 1 111 ? 48.994 36.285 8.567 1.00 43.47 92 LEU A O 1
ATOM 804 N N . ASN A 1 112 ? 48.823 36.028 10.809 1.00 44.17 93 ASN A N 1
ATOM 805 C CA . ASN A 1 112 ? 47.451 36.597 10.926 1.00 45.26 93 ASN A CA 1
ATOM 806 C C . ASN A 1 112 ? 47.552 38.097 11.271 1.00 45.48 93 ASN A C 1
ATOM 807 O O . ASN A 1 112 ? 48.678 38.596 11.430 1.00 45.08 93 ASN A O 1
ATOM 812 N N . GLU A 1 113 ? 46.404 38.786 11.400 1.00 46.51 94 GLU A N 1
ATOM 813 C CA A GLU A 1 113 ? 46.319 40.228 11.760 0.50 46.29 94 GLU A CA 1
ATOM 814 C CA B GLU A 1 113 ? 46.402 40.238 11.713 0.50 46.32 94 GLU A CA 1
ATOM 815 C C . GLU A 1 113 ? 47.075 40.552 13.058 1.00 46.18 94 GLU A C 1
ATOM 816 O O . GLU A 1 113 ? 47.675 41.613 13.189 1.00 46.67 94 GLU A O 1
ATOM 827 N N . GLY A 1 114 ? 47.009 39.627 14.021 1.00 45.82 95 GLY A N 1
ATOM 828 C CA . GLY A 1 114 ? 47.698 39.759 15.312 1.00 45.73 95 GLY A CA 1
ATOM 829 C C . GLY A 1 114 ? 49.205 39.473 15.293 1.00 45.84 95 GLY A C 1
ATOM 830 O O . GLY A 1 114 ? 49.847 39.565 16.338 1.00 46.49 95 GLY A O 1
ATOM 831 N N . GLY A 1 115 ? 49.772 39.112 14.135 1.00 44.70 96 GLY A N 1
ATOM 832 C CA . GLY A 1 115 ? 51.199 38.835 13.995 1.00 45.12 96 GLY A CA 1
ATOM 833 C C . GLY A 1 115 ? 51.665 37.440 14.388 1.00 44.28 96 GLY A C 1
ATOM 834 O O . GLY A 1 115 ? 52.852 37.195 14.338 1.00 43.90 96 GLY A O 1
ATOM 835 N N . LEU A 1 116 ? 50.745 36.544 14.766 1.00 44.24 97 LEU A N 1
ATOM 836 C CA . LEU A 1 116 ? 51.067 35.165 15.162 1.00 44.47 97 LEU A CA 1
ATOM 837 C C . LEU A 1 116 ? 51.053 34.263 13.928 1.00 44.68 97 LEU A C 1
ATOM 838 O O . LEU A 1 116 ? 50.429 34.597 12.909 1.00 44.83 97 LEU A O 1
ATOM 843 N N . ILE A 1 117 ? 51.730 33.116 14.036 1.00 44.47 98 ILE A N 1
ATOM 844 C CA . ILE A 1 117 ? 51.832 32.146 12.948 1.00 44.87 98 ILE A CA 1
ATOM 845 C C . ILE A 1 117 ? 50.487 31.419 12.806 1.00 45.56 98 ILE A C 1
ATOM 846 O O . ILE A 1 117 ? 50.077 30.703 13.723 1.00 45.47 98 ILE A O 1
ATOM 851 N N . GLN A 1 118 ? 49.821 31.628 11.661 1.00 45.96 99 GLN A N 1
ATOM 852 C CA . GLN A 1 118 ? 48.516 31.026 11.348 1.00 45.48 99 GLN A CA 1
ATOM 853 C C . GLN A 1 118 ? 48.694 29.725 10.554 1.00 44.72 99 GLN A C 1
ATOM 854 O O . GLN A 1 118 ? 48.008 28.755 10.839 1.00 44.34 99 GLN A O 1
ATOM 860 N N . ASP A 1 119 ? 49.551 29.750 9.530 1.00 44.23 100 ASP A N 1
ATOM 861 C CA . ASP A 1 119 ? 49.888 28.571 8.700 1.00 44.86 100 ASP A CA 1
ATOM 862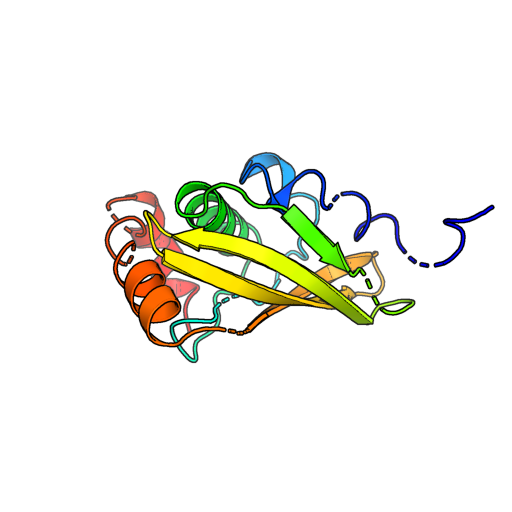 C C . ASP A 1 119 ? 51.399 28.414 8.668 1.00 44.30 100 ASP A C 1
ATOM 863 O O . ASP A 1 119 ? 52.103 29.396 8.451 1.00 43.60 100 ASP A O 1
ATOM 868 N N . PHE A 1 120 ? 51.863 27.180 8.868 1.00 43.94 101 PHE A N 1
ATOM 869 C CA . PHE A 1 120 ? 53.282 26.806 8.931 1.00 43.20 101 PHE A CA 1
ATOM 870 C C . PHE A 1 120 ? 53.365 25.511 8.101 1.00 43.51 101 PHE A C 1
ATOM 871 O O . PHE A 1 120 ? 52.959 24.444 8.569 1.00 43.21 101 PHE A O 1
ATOM 879 N N . GLU A 1 121 ? 53.864 25.625 6.868 1.00 43.12 102 GLU A N 1
ATOM 880 C CA . GLU A 1 121 ? 53.970 24.511 5.922 1.00 43.52 102 GLU A CA 1
ATOM 881 C C . GLU A 1 121 ? 55.441 24.278 5.588 1.00 44.05 102 GLU A C 1
ATOM 882 O O . GLU A 1 121 ? 56.131 25.224 5.199 1.00 42.46 102 GLU A O 1
ATOM 888 N N . VAL A 1 122 ? 55.913 23.031 5.737 1.00 43.47 103 VAL A N 1
ATOM 889 C CA . VAL A 1 122 ? 57.327 22.692 5.538 1.00 43.72 103 VAL A CA 1
ATOM 890 C C . VAL A 1 122 ? 57.528 21.849 4.279 1.00 44.29 103 VAL A C 1
ATOM 891 O O . VAL A 1 122 ? 56.878 20.816 4.110 1.00 44.09 103 VAL A O 1
ATOM 895 N N . VAL A 1 123 ? 58.427 22.312 3.404 1.00 44.13 104 VAL A N 1
ATOM 896 C CA . VAL A 1 123 ? 58.842 21.604 2.170 1.00 44.42 104 VAL A CA 1
ATOM 897 C C . VAL A 1 123 ? 60.348 21.322 2.322 1.00 44.99 104 VAL A C 1
ATOM 898 O O . VAL A 1 123 ? 61.059 22.120 2.932 1.00 45.81 104 VAL A O 1
ATOM 910 N N . ARG A 1 125 ? 64.088 18.804 0.810 1.00 43.87 106 ARG A N 1
ATOM 911 C CA . ARG A 1 125 ? 64.870 17.942 -0.090 1.00 43.68 106 ARG A CA 1
ATOM 912 C C . ARG A 1 125 ? 66.062 17.375 0.717 1.00 43.07 106 ARG A C 1
ATOM 913 O O . ARG A 1 125 ? 66.449 17.990 1.717 1.00 42.45 106 ARG A O 1
ATOM 921 N N . PRO A 1 126 ? 66.626 16.221 0.316 1.00 42.60 107 PRO A N 1
ATOM 922 C CA . PRO A 1 126 ? 66.247 15.282 -0.730 1.00 42.46 107 PRO A CA 1
ATOM 923 C C . PRO A 1 126 ? 65.246 14.244 -0.177 1.00 42.33 107 PRO A C 1
ATOM 924 O O . PRO A 1 126 ? 65.075 14.142 1.052 1.00 42.73 107 PRO A O 1
ATOM 928 N N . TYR A 1 127 ? 64.632 13.479 -1.079 1.00 42.57 108 TYR A N 1
ATOM 929 C CA . TYR A 1 127 ? 63.651 12.410 -0.744 1.00 43.19 108 TYR A CA 1
ATOM 930 C C . TYR A 1 127 ? 64.098 11.469 0.397 1.00 43.09 108 TYR A C 1
ATOM 931 O O . TYR A 1 127 ? 63.367 11.315 1.377 1.00 42.36 108 TYR A O 1
ATOM 940 N N . LYS A 1 128 ? 65.314 10.926 0.283 1.00 43.30 109 LYS A N 1
ATOM 941 C CA . LYS A 1 128 ? 65.880 9.970 1.275 1.00 43.80 109 LYS A CA 1
ATOM 942 C C . LYS A 1 128 ? 65.963 10.535 2.713 1.00 42.80 109 LYS A C 1
ATOM 943 O O . LYS A 1 128 ? 65.673 9.813 3.678 1.00 41.04 109 LYS A O 1
ATOM 949 N N . THR A 1 129 ? 66.341 11.810 2.839 1.00 41.28 110 THR A N 1
ATOM 950 C CA . THR A 1 129 ? 66.438 12.487 4.150 1.00 42.11 110 THR A CA 1
ATOM 951 C C . THR A 1 129 ? 65.043 12.735 4.750 1.00 42.70 110 THR A C 1
ATOM 952 O O . THR A 1 129 ? 64.875 12.617 5.973 1.00 44.23 110 THR A O 1
ATOM 956 N N . VAL A 1 130 ? 64.065 13.078 3.902 1.00 42.43 111 VAL A N 1
ATOM 957 C CA . VAL A 1 130 ? 62.661 13.230 4.334 1.00 42.61 111 VAL A CA 1
ATOM 958 C C . VAL A 1 130 ? 62.131 11.878 4.868 1.00 42.85 111 VAL A C 1
ATOM 959 O O . VAL A 1 130 ? 61.430 11.863 5.873 1.00 43.71 111 VAL A O 1
ATOM 963 N N . GLY A 1 131 ? 62.473 10.771 4.199 1.00 42.91 112 GLY A N 1
ATOM 964 C CA . GLY A 1 131 ? 62.142 9.402 4.666 1.00 43.14 112 GLY A CA 1
ATOM 965 C C . GLY A 1 131 ? 62.704 9.109 6.055 1.00 43.65 112 GLY A C 1
ATOM 966 O O . GLY A 1 131 ? 61.996 8.566 6.918 1.00 44.41 112 GLY A O 1
ATOM 967 N N . ALA A 1 132 ? 63.967 9.501 6.264 1.00 43.80 113 ALA A N 1
ATOM 968 C CA . ALA A 1 132 ? 64.649 9.396 7.563 1.00 44.12 113 ALA A CA 1
ATOM 969 C C . ALA A 1 132 ? 63.943 10.246 8.640 1.00 44.30 113 ALA A C 1
ATOM 970 O O . ALA A 1 132 ? 63.757 9.767 9.763 1.00 44.58 113 ALA A O 1
ATOM 972 N N . LEU A 1 133 ? 63.556 11.484 8.295 1.00 44.13 114 LEU A N 1
ATOM 973 C CA . LEU A 1 133 ? 62.767 12.358 9.188 1.00 44.46 114 LEU A CA 1
ATOM 974 C C . LEU A 1 133 ? 61.426 11.706 9.565 1.00 44.19 114 LEU A C 1
ATOM 975 O O . LEU A 1 133 ? 61.076 11.698 10.741 1.00 44.02 114 LEU A O 1
ATOM 980 N N . ARG A 1 134 ? 60.709 11.176 8.566 1.00 44.67 115 ARG A N 1
ATOM 981 C CA . ARG A 1 134 ? 59.415 10.492 8.762 1.00 45.43 115 ARG A CA 1
ATOM 982 C C . ARG A 1 134 ? 59.548 9.333 9.759 1.00 44.60 115 ARG A C 1
ATOM 983 O O . ARG A 1 134 ? 58.730 9.229 10.666 1.00 43.25 115 ARG A O 1
ATOM 991 N N . ASP A 1 135 ? 60.583 8.507 9.584 1.00 44.08 116 ASP A N 1
ATOM 992 C CA . ASP A 1 135 ? 60.850 7.382 10.489 1.00 44.49 116 ASP A CA 1
ATOM 993 C C . ASP A 1 135 ? 61.165 7.854 11.918 1.00 43.82 116 ASP A C 1
ATOM 994 O O . ASP A 1 135 ? 60.577 7.329 12.868 1.00 42.57 116 ASP A O 1
ATOM 999 N N . ALA A 1 136 ? 62.037 8.864 12.050 1.00 42.74 117 ALA A N 1
ATOM 1000 C CA . ALA A 1 136 ? 62.383 9.450 13.365 1.00 42.45 117 ALA A CA 1
ATOM 1001 C C . ALA A 1 136 ? 61.165 10.065 14.077 1.00 42.11 117 ALA A C 1
ATOM 1002 O O . ALA A 1 136 ? 60.998 9.874 15.288 1.00 41.98 117 ALA A O 1
ATOM 1012 N N . ASN A 1 138 ? 57.847 9.318 13.459 1.00 42.63 119 ASN A N 1
ATOM 1013 C CA . ASN A 1 138 ? 56.928 8.226 13.834 1.00 42.42 119 ASN A CA 1
ATOM 1014 C C . ASN A 1 138 ? 57.308 7.668 15.220 1.00 42.18 119 ASN A C 1
ATOM 1015 O O . ASN A 1 138 ? 56.437 7.511 16.069 1.00 42.18 119 ASN A O 1
ATOM 1020 N N . ALA A 1 139 ? 58.607 7.418 15.429 1.00 41.44 120 ALA A N 1
ATOM 1021 C CA . ALA A 1 139 ? 59.125 6.910 16.708 1.00 41.48 120 ALA A CA 1
ATOM 1022 C C . ALA A 1 139 ? 58.876 7.872 17.893 1.00 40.34 120 ALA A C 1
ATOM 1023 O O . ALA A 1 139 ? 58.390 7.450 18.945 1.00 39.53 120 ALA A O 1
ATOM 1025 N N . ARG A 1 140 ? 59.183 9.153 17.696 1.00 40.33 121 ARG A N 1
ATOM 1026 C CA . ARG A 1 140 ? 58.990 10.196 18.735 1.00 41.17 121 ARG A CA 1
ATOM 1027 C C . ARG A 1 140 ? 57.537 10.443 19.135 1.00 40.79 121 ARG A C 1
ATOM 1028 O O . ARG A 1 140 ? 57.224 10.498 20.329 1.00 39.78 121 ARG A O 1
ATOM 1036 N N . VAL A 1 141 ? 56.674 10.587 18.133 1.00 41.01 122 VAL A N 1
ATOM 1037 C CA . VAL A 1 141 ? 55.240 10.845 18.359 1.00 41.69 122 VAL A CA 1
ATOM 1038 C C . VAL A 1 141 ? 54.549 9.671 19.038 1.00 41.34 122 VAL A C 1
ATOM 1039 O O . VAL A 1 141 ? 53.780 9.883 19.979 1.00 42.39 122 VAL A O 1
ATOM 1056 N N . THR A 1 143 ? 56.023 7.378 20.895 1.00 39.29 124 THR A N 1
ATOM 1057 C CA . THR A 1 143 ? 56.601 7.234 22.258 1.00 39.38 124 THR A CA 1
ATOM 1058 C C . THR A 1 143 ? 56.112 8.293 23.235 1.00 37.44 124 THR A C 1
ATOM 1059 O O . THR A 1 143 ? 55.899 7.998 24.404 1.00 36.39 124 THR A O 1
ATOM 1063 N N . ASP A 1 144 ? 55.954 9.522 22.748 1.00 37.91 125 ASP A N 1
ATOM 1064 C CA . ASP A 1 144 ? 55.506 10.644 23.570 1.00 38.95 125 ASP A CA 1
ATOM 1065 C C . ASP A 1 144 ? 54.027 10.418 23.915 1.00 38.38 125 ASP A C 1
ATOM 1066 O O . ASP A 1 144 ? 53.161 10.636 23.067 1.00 38.50 125 ASP A O 1
ATOM 1071 N N . ALA A 1 145 ? 53.780 9.996 25.166 1.00 38.91 126 ALA A N 1
ATOM 1072 C CA . ALA A 1 145 ? 52.425 9.676 25.687 1.00 40.51 126 ALA A CA 1
ATOM 1073 C C . ALA A 1 145 ? 51.376 10.807 25.604 1.00 41.75 126 ALA A C 1
ATOM 1074 O O . ALA A 1 145 ? 50.176 10.517 25.571 1.00 41.66 126 ALA A O 1
ATOM 1076 N N . ARG A 1 146 ? 51.827 12.067 25.555 1.00 42.72 127 ARG A N 1
ATOM 1077 C CA . ARG A 1 146 ? 50.934 13.237 25.354 1.00 44.65 127 ARG A CA 1
ATOM 1078 C C . ARG A 1 146 ? 50.173 13.187 24.023 1.00 45.76 127 ARG A C 1
ATOM 1079 O O . ARG A 1 146 ? 49.085 13.755 23.916 1.00 46.34 127 ARG A O 1
ATOM 1087 N N . PHE A 1 147 ? 50.755 12.528 23.020 1.00 46.93 128 PHE A N 1
ATOM 1088 C CA . PHE A 1 147 ? 50.116 12.371 21.720 1.00 48.51 128 PHE A CA 1
ATOM 1089 C C . PHE A 1 147 ? 48.860 11.504 21.672 1.00 50.29 128 PHE A C 1
ATOM 1090 O O . PHE A 1 147 ? 48.229 11.513 20.637 1.00 50.97 128 PHE A O 1
ATOM 1098 N N . LEU A 1 148 ? 48.512 10.763 22.741 1.00 51.34 129 LEU A N 1
ATOM 1099 C CA . LEU A 1 148 ? 47.205 10.049 22.847 1.00 52.36 129 LEU A CA 1
ATOM 1100 C C . LEU A 1 148 ? 46.074 11.093 22.705 1.00 53.01 129 LEU A C 1
ATOM 1101 O O . LEU A 1 148 ? 45.147 10.896 21.918 1.00 53.80 129 LEU A O 1
ATOM 1106 N N . LYS A 1 149 ? 46.190 12.194 23.457 1.00 53.01 130 LYS A N 1
ATOM 1107 C CA . LYS A 1 149 ? 45.275 13.343 23.356 1.00 53.67 130 LYS A CA 1
ATOM 1108 C C . LYS A 1 149 ? 45.457 14.087 22.009 1.00 54.35 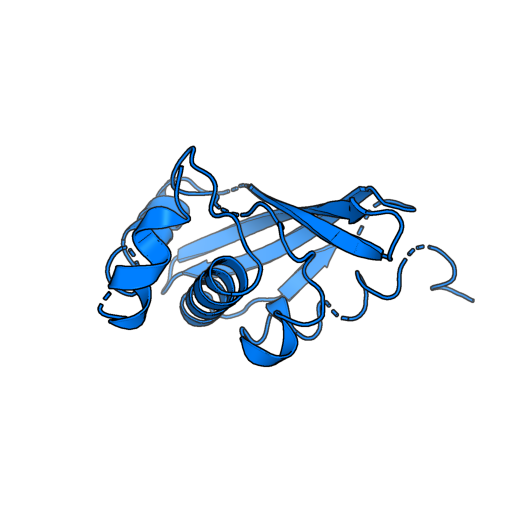130 LYS A C 1
ATOM 1109 O O . LYS A 1 149 ? 44.472 14.371 21.334 1.00 55.81 130 LYS A O 1
ATOM 1111 N N . TYR A 1 150 ? 46.699 14.355 21.606 1.00 53.90 131 TYR A N 1
ATOM 1112 C CA . TYR A 1 150 ? 46.955 15.126 20.368 1.00 54.33 131 TYR A CA 1
ATOM 1113 C C . TYR A 1 150 ? 46.599 14.452 19.023 1.00 54.90 131 TYR A C 1
ATOM 1114 O O . TYR A 1 150 ? 46.498 15.172 18.033 1.00 54.75 131 TYR A O 1
ATOM 1123 N N . ARG A 1 151 ? 46.372 13.124 18.992 1.00 55.66 132 ARG A N 1
ATOM 1124 C CA . ARG A 1 151 ? 45.935 12.357 17.758 1.00 56.24 132 ARG A CA 1
ATOM 1125 C C . ARG A 1 151 ? 44.759 13.008 17.040 1.00 53.48 132 ARG A C 1
ATOM 1126 O O . ARG A 1 151 ? 44.739 13.067 15.807 1.00 52.68 132 ARG A O 1
ATOM 1134 N N . GLU A 1 152 ? 43.779 13.445 17.847 1.00 51.41 133 GLU A N 1
ATOM 1135 C CA . GLU A 1 152 ? 42.568 14.158 17.387 1.00 49.38 133 GLU A CA 1
ATOM 1136 C C . GLU A 1 152 ? 42.857 15.452 16.610 1.00 48.35 133 GLU A C 1
ATOM 1137 O O . GLU A 1 152 ? 42.052 15.843 15.773 1.00 49.31 133 GLU A O 1
ATOM 1139 N N . ALA A 1 153 ? 43.996 16.097 16.897 1.00 46.61 134 ALA A N 1
ATOM 1140 C CA . ALA A 1 153 ? 44.449 17.314 16.204 1.00 46.06 134 ALA A CA 1
ATOM 1141 C C . ALA A 1 153 ? 45.009 17.103 14.779 1.00 45.11 134 ALA A C 1
ATOM 1142 O O . ALA A 1 153 ? 45.246 18.101 14.081 1.00 43.08 134 ALA A O 1
ATOM 1144 N N . LEU A 1 154 ? 45.232 15.843 14.370 1.00 45.03 135 LEU A N 1
ATOM 1145 C CA . LEU A 1 154 ? 45.753 15.493 13.042 1.00 46.08 135 LEU A CA 1
ATOM 1146 C C . LEU A 1 154 ? 44.599 15.192 12.083 1.00 46.94 135 LEU A C 1
ATOM 1147 O O . LEU A 1 154 ? 43.716 14.394 12.419 1.00 47.49 135 LEU A O 1
ATOM 1152 N N . SER A 1 155 ? 44.622 15.809 10.900 1.00 47.30 136 SER A N 1
ATOM 1153 C CA . SER A 1 155 ? 43.578 15.621 9.877 1.00 48.31 136 SER A CA 1
ATOM 1154 C C . SER A 1 155 ? 44.119 15.751 8.457 1.00 50.13 136 SER A C 1
ATOM 1155 O O . SER A 1 155 ? 45.271 16.151 8.218 1.00 49.08 136 SER A O 1
#

Solvent-accessible surface area: 8101 Å² total

Foldseek 3Di:
DVPPFAVLQVLLVDLLQLPLVSLLVQADQFAWEEAQDPKTQTGSNLVSVVSSLLNVQWAPKHWDDWDGDFWIWTWIWTARVPHTDIKIFTFGADPVNGTRYTYIHDDPVRSVSSVVSVVVCVPPVVVVRVVRMD